Protein AF-A0A356WEH7-F1 (afdb_monomer)

Foldseek 3Di:
DEPCVDPCVVVVVVVVVVVLVVDPQDVLHDRQDDFYYYVVVGPRVVVVVVRVVVVVVSCVVVVVVVVVVVVVVVVVVVVVVVVVLVVLLVVLCDDDVNVVLVVCVVVVVDDPVVSSVVSCVVPD

Sequence (124 aa):
INKSDRPGADQTQRDLEQMLELSEIASGAWRPMIVRTTGTTGEGVAELWQAITAHREHSTKDGSLAKRREQRLRNELRAIIERRLEDRAREVCTGARWDAIQNEVLSHLRDPLDAADEMLAGIL

Secondary structure (DSSP, 8-state):
-B-TTSTTHHHHHHHHHHHHHHS---TTSPPPP---BBTTTTBTHHHHHHHHHHHHHHHHHTSHHHHHHHHHHHHHHHHHHHHHHHHHHHHHT-HHHHHHHHHHHHTTSS-HHHHHHHHHTTT-

Nearest PDB structures (foldseek):
  3nxs-assembly1_A-2  TM=6.092E-01  e=1.309E-03  Mycolicibacterium smegmatis MC2 155
  4jyb-assembly1_B  TM=6.835E-01  e=1.003E-02  Methylorubrum extorquens AM1
  2qm7-assembly1_A  TM=6.574E-01  e=7.222E-03  Methylorubrum extorquens AM1
  3p32-assembly1_A-2  TM=6.071E-01  e=1.071E-02  Mycobacterium tuberculosis

Mean predicted aligned error: 5.95 Å

pLDDT: mean 94.29, std 5.08, range [64.31, 98.5]

Structure (mmCIF, N/CA/C/O backbone):
data_AF-A0A356WEH7-F1
#
_entry.id   AF-A0A356WEH7-F1
#
loop_
_atom_site.group_PDB
_atom_site.id
_atom_site.type_symbol
_atom_site.label_atom_id
_atom_site.label_alt_id
_atom_site.label_comp_id
_atom_site.label_asym_id
_atom_site.label_entity_id
_atom_site.label_seq_id
_atom_site.pdbx_PDB_ins_code
_atom_site.Cartn_x
_atom_site.Cartn_y
_atom_site.Cartn_z
_atom_site.occupancy
_atom_site.B_iso_or_equiv
_atom_site.auth_seq_id
_atom_site.auth_comp_id
_atom_site.auth_asym_id
_atom_site.auth_atom_id
_atom_site.pdbx_PDB_model_num
ATOM 1 N N . ILE A 1 1 ? -14.987 -7.734 13.563 1.00 96.06 1 ILE A N 1
ATOM 2 C CA . ILE A 1 1 ? -15.411 -9.062 13.070 1.00 96.06 1 ILE A CA 1
ATOM 3 C C . ILE A 1 1 ? -16.748 -8.892 12.374 1.00 96.06 1 ILE A C 1
ATOM 5 O O . ILE A 1 1 ? -17.741 -8.679 13.054 1.00 96.06 1 ILE A O 1
ATOM 9 N N . ASN A 1 2 ? -16.752 -8.908 11.040 1.00 96.31 2 ASN A N 1
ATOM 10 C CA . ASN A 1 2 ? -17.991 -8.829 10.262 1.00 96.31 2 ASN A CA 1
ATOM 11 C C . ASN A 1 2 ? -18.681 -10.208 10.206 1.00 96.31 2 ASN A C 1
ATOM 13 O O . ASN A 1 2 ? -17.998 -11.225 10.333 1.00 96.31 2 ASN A O 1
ATOM 17 N N . LYS A 1 3 ? -19.993 -10.234 9.943 1.00 94.81 3 LYS A N 1
ATOM 18 C CA . LYS A 1 3 ? -20.875 -11.413 9.968 1.00 94.81 3 LYS A CA 1
ATOM 19 C C . LYS A 1 3 ? -20.922 -12.050 11.356 1.00 94.81 3 LYS A C 1
ATOM 21 O O . LYS A 1 3 ? -20.791 -13.267 11.498 1.00 94.81 3 LYS A O 1
ATOM 26 N N . SER A 1 4 ? -21.029 -11.211 12.387 1.00 94.88 4 SER A N 1
ATOM 27 C CA . SER A 1 4 ? -21.000 -11.655 13.782 1.00 94.88 4 SER A CA 1
ATOM 28 C C . SER A 1 4 ? -22.214 -12.477 14.216 1.00 94.88 4 SER A C 1
ATOM 30 O O . SER A 1 4 ? -22.186 -13.054 15.301 1.00 94.88 4 SER A O 1
ATOM 32 N N . ASP A 1 5 ? -23.238 -12.537 13.366 1.00 94.38 5 ASP A N 1
ATOM 33 C CA . ASP A 1 5 ? -24.404 -13.416 13.433 1.00 94.38 5 ASP A CA 1
ATOM 34 C C . ASP A 1 5 ? -24.080 -14.889 13.118 1.00 94.38 5 ASP A C 1
ATOM 36 O O . ASP A 1 5 ? -24.876 -15.781 13.411 1.00 94.38 5 ASP A O 1
ATOM 40 N N . ARG A 1 6 ? -22.920 -15.172 12.510 1.00 94.12 6 ARG A N 1
ATOM 41 C CA . ARG A 1 6 ? -22.555 -16.527 12.083 1.00 94.12 6 ARG A CA 1
ATOM 42 C C . ARG A 1 6 ? -21.836 -17.323 13.176 1.00 94.12 6 ARG A C 1
ATOM 44 O O . ARG A 1 6 ? -21.049 -16.753 13.939 1.00 94.12 6 ARG A O 1
ATOM 51 N N . PRO A 1 7 ? -22.005 -18.662 13.191 1.00 95.00 7 PRO A N 1
ATOM 52 C CA . PRO A 1 7 ? -21.203 -19.536 14.039 1.00 95.00 7 PRO A CA 1
ATOM 53 C C . PRO A 1 7 ? -19.703 -19.285 13.845 1.00 95.00 7 PRO A C 1
ATOM 55 O O . PRO A 1 7 ? -19.236 -19.091 12.723 1.00 95.00 7 PRO A O 1
ATOM 58 N N . GLY A 1 8 ? -18.951 -19.292 14.946 1.00 93.81 8 GLY A N 1
ATOM 59 C CA . GLY A 1 8 ? -17.506 -19.044 14.953 1.00 93.81 8 GLY A CA 1
ATOM 60 C C . GLY A 1 8 ? -17.101 -17.593 15.229 1.00 93.81 8 GLY A C 1
ATOM 61 O O . GLY A 1 8 ? -15.951 -17.368 15.592 1.00 93.81 8 GLY A O 1
ATOM 62 N N . ALA A 1 9 ? -18.019 -16.620 15.164 1.00 95.75 9 ALA A N 1
ATOM 63 C CA . ALA A 1 9 ? -17.705 -15.223 15.482 1.00 95.75 9 ALA A CA 1
ATOM 64 C C . ALA A 1 9 ? -17.166 -15.038 16.914 1.00 95.75 9 ALA A C 1
ATOM 66 O O . ALA A 1 9 ? -16.200 -14.303 17.117 1.00 95.75 9 ALA A O 1
ATOM 67 N N . ASP A 1 10 ? -17.743 -15.752 17.886 1.00 95.38 10 ASP A N 1
ATOM 68 C CA . ASP A 1 10 ? -17.287 -15.735 19.283 1.00 95.38 10 ASP A CA 1
ATOM 69 C C . ASP A 1 10 ? -15.880 -16.317 19.437 1.00 95.38 10 ASP A C 1
ATOM 71 O O . ASP A 1 10 ? -15.089 -15.819 20.235 1.00 95.38 10 ASP A O 1
ATOM 75 N N . GLN A 1 11 ? -15.563 -17.369 18.675 1.00 96.88 11 GLN A N 1
ATOM 76 C CA . GLN A 1 11 ? -14.237 -17.977 18.709 1.00 96.88 11 GLN A CA 1
ATOM 77 C C . GLN A 1 11 ? -13.198 -17.014 18.139 1.00 96.88 11 GLN A C 1
ATOM 79 O O . GLN A 1 11 ? -12.216 -16.726 18.810 1.00 96.88 11 GLN A O 1
ATOM 84 N N . THR A 1 12 ? -13.474 -16.424 16.973 1.00 96.81 12 THR A N 1
ATOM 85 C CA . THR A 1 12 ? -12.607 -15.405 16.368 1.00 96.81 12 THR A CA 1
ATOM 86 C C . THR A 1 12 ? -12.369 -14.226 17.309 1.00 96.81 12 THR A C 1
ATOM 88 O O . THR A 1 12 ? -11.268 -13.685 17.346 1.00 96.81 12 THR A O 1
ATOM 91 N N . GLN A 1 13 ? -13.384 -13.806 18.071 1.00 96.19 13 GLN A N 1
ATOM 92 C CA . GLN A 1 13 ? -13.214 -12.743 19.058 1.00 96.19 13 GLN A CA 1
ATOM 93 C C . GLN A 1 13 ? -12.223 -13.137 20.152 1.00 96.19 13 GLN A C 1
ATOM 95 O O . GLN A 1 13 ? -11.281 -12.385 20.388 1.00 96.19 13 GLN A O 1
ATOM 100 N N . ARG A 1 14 ? -12.391 -14.317 20.759 1.00 96.38 14 ARG A N 1
ATOM 101 C CA . ARG A 1 14 ? -11.467 -14.824 21.785 1.00 96.38 14 ARG A CA 1
ATOM 102 C C . ARG A 1 14 ? -10.040 -14.960 21.259 1.00 96.38 14 ARG A C 1
ATOM 104 O O . ARG A 1 14 ? -9.102 -14.568 21.945 1.00 96.38 14 ARG A O 1
ATOM 111 N N . ASP A 1 15 ? -9.880 -15.465 20.038 1.00 96.69 15 ASP A N 1
ATOM 112 C CA . ASP A 1 15 ? -8.564 -15.629 19.416 1.00 96.69 15 ASP A CA 1
ATOM 113 C C . ASP A 1 15 ? -7.876 -14.266 19.221 1.00 96.69 15 ASP A C 1
ATOM 115 O O . ASP A 1 15 ? -6.707 -14.098 19.563 1.00 96.69 15 ASP A O 1
ATOM 119 N N . LEU A 1 16 ? -8.611 -13.254 18.741 1.00 96.12 16 LEU A N 1
ATOM 120 C CA . LEU A 1 16 ? -8.086 -11.893 18.592 1.00 96.12 16 LEU A CA 1
ATOM 121 C C . LEU A 1 16 ? -7.761 -11.236 19.941 1.00 96.12 16 LEU A C 1
ATOM 123 O O . LEU A 1 16 ? -6.761 -10.528 20.043 1.00 96.12 16 LEU A O 1
ATOM 127 N N . GLU A 1 17 ? -8.586 -11.453 20.968 1.00 95.25 17 GLU A N 1
ATOM 128 C CA . GLU A 1 17 ? -8.329 -10.957 22.325 1.00 95.25 17 GLU A CA 1
ATOM 129 C C . GLU A 1 17 ? -7.028 -11.551 22.879 1.00 95.25 17 GLU A C 1
ATOM 131 O O . GLU A 1 17 ? -6.155 -10.796 23.309 1.00 95.25 17 GLU A O 1
ATOM 136 N N . GLN A 1 18 ? -6.842 -12.869 22.752 1.00 95.81 18 GLN A N 1
ATOM 137 C CA . GLN A 1 18 ? -5.615 -13.554 23.159 1.00 95.81 18 GLN A CA 1
ATOM 138 C C . GLN A 1 18 ? -4.389 -13.043 22.388 1.00 95.81 18 GLN A C 1
ATOM 140 O O . GLN A 1 18 ? -3.344 -12.785 22.983 1.00 95.81 18 GLN A O 1
ATOM 145 N N . MET A 1 19 ? -4.499 -12.837 21.073 1.00 94.75 19 MET A N 1
ATOM 146 C CA . MET A 1 19 ? -3.403 -12.266 20.280 1.00 94.75 19 MET A CA 1
ATOM 147 C C . MET A 1 19 ? -3.012 -10.860 20.754 1.00 94.75 19 MET A C 1
ATOM 149 O O . MET A 1 19 ? -1.825 -10.531 20.793 1.00 94.75 19 MET A O 1
ATOM 153 N N . LEU A 1 20 ? -3.988 -10.025 21.127 1.00 93.12 20 LEU A N 1
ATOM 154 C CA . LEU A 1 20 ? -3.722 -8.690 21.670 1.00 93.12 20 LEU A CA 1
ATOM 155 C C . LEU A 1 20 ? -3.096 -8.738 23.067 1.00 93.12 20 LEU A C 1
ATOM 157 O O . LEU A 1 20 ? -2.313 -7.851 23.391 1.00 93.12 20 LEU A O 1
ATOM 161 N N . GLU A 1 21 ? -3.437 -9.731 23.887 1.00 91.06 21 GLU A N 1
ATOM 162 C CA . GLU A 1 21 ? -2.817 -9.948 25.203 1.00 91.06 21 GLU A CA 1
ATOM 163 C C . GLU A 1 21 ? -1.366 -10.418 25.093 1.00 91.06 21 GLU A C 1
ATOM 165 O O . GLU A 1 21 ? -0.523 -9.995 25.879 1.00 91.06 21 GLU A O 1
ATOM 170 N N . LEU A 1 22 ? -1.063 -11.249 24.093 1.00 92.69 22 LEU A N 1
ATOM 171 C CA . LEU A 1 22 ? 0.297 -11.710 23.799 1.00 92.69 22 LEU A CA 1
ATOM 172 C C . LEU A 1 22 ? 1.166 -10.640 23.118 1.00 92.69 22 LEU A C 1
ATOM 174 O O . LEU A 1 22 ? 2.380 -10.803 23.021 1.00 92.69 22 LEU A O 1
ATOM 178 N N . SER A 1 23 ? 0.561 -9.563 22.617 1.00 90.06 23 SER A N 1
ATOM 179 C CA . SER A 1 23 ? 1.282 -8.480 21.950 1.00 90.06 23 SER A CA 1
ATOM 180 C C . SER A 1 23 ? 1.905 -7.527 22.974 1.00 90.06 23 SER A C 1
ATOM 182 O O . SER A 1 23 ? 1.214 -7.005 23.847 1.00 90.06 23 SER A O 1
ATOM 184 N N . GLU A 1 24 ? 3.194 -7.213 22.822 1.00 86.62 24 GLU A N 1
ATOM 185 C CA . GLU A 1 24 ? 3.868 -6.184 23.625 1.00 86.62 24 GLU A CA 1
ATOM 186 C C . GLU A 1 24 ? 3.416 -4.775 23.199 1.00 86.62 24 GLU A C 1
ATOM 188 O O . GLU A 1 24 ? 4.063 -4.079 22.413 1.00 86.62 24 GLU A O 1
ATOM 193 N N . ILE A 1 25 ? 2.258 -4.344 23.700 1.00 86.06 25 ILE A N 1
ATOM 194 C CA . ILE A 1 25 ? 1.746 -2.988 23.489 1.00 86.06 25 ILE A CA 1
ATOM 195 C C . ILE A 1 25 ? 2.374 -2.078 24.544 1.00 86.06 25 ILE A C 1
ATOM 197 O O . ILE A 1 25 ? 2.069 -2.174 25.732 1.00 86.06 25 ILE A O 1
ATOM 201 N N . ALA A 1 26 ? 3.263 -1.185 24.102 1.00 85.88 26 ALA A N 1
ATOM 202 C CA . ALA A 1 26 ? 3.935 -0.237 24.982 1.00 85.88 26 ALA A CA 1
ATOM 203 C C . ALA A 1 26 ? 2.936 0.602 25.798 1.00 85.88 26 ALA A C 1
ATOM 205 O O . ALA A 1 26 ? 1.855 0.960 25.323 1.00 85.88 26 ALA A O 1
ATOM 206 N N . SER A 1 27 ? 3.327 0.968 27.021 1.00 82.56 27 SER A N 1
ATOM 207 C CA . SER A 1 27 ? 2.524 1.855 27.867 1.00 82.56 27 SER A CA 1
ATOM 208 C C . SER A 1 27 ? 2.215 3.164 27.134 1.00 82.56 27 SER A C 1
ATOM 210 O O . SER A 1 27 ? 3.115 3.838 26.631 1.00 82.56 27 SER A O 1
ATOM 212 N N . GLY A 1 28 ? 0.929 3.507 27.049 1.00 81.69 28 GLY A N 1
ATOM 213 C CA . GLY A 1 28 ? 0.448 4.693 26.340 1.00 81.69 28 GLY A CA 1
ATOM 214 C C . GLY A 1 28 ? 0.246 4.520 24.831 1.00 81.69 28 GLY A C 1
ATOM 215 O O . GLY A 1 28 ? -0.266 5.447 24.206 1.00 81.69 28 GLY A O 1
ATOM 216 N N . ALA A 1 29 ? 0.581 3.364 24.246 1.00 88.31 29 ALA A N 1
ATOM 217 C CA . ALA A 1 29 ? 0.251 3.058 22.856 1.00 88.31 29 ALA A CA 1
ATOM 218 C C . ALA A 1 29 ? -1.236 2.695 22.690 1.00 88.31 29 ALA A C 1
ATOM 220 O O . ALA A 1 29 ? -1.895 2.206 23.611 1.00 88.31 29 ALA A O 1
ATOM 221 N N . TRP A 1 30 ? -1.772 2.923 21.490 1.00 92.62 30 TRP A N 1
ATOM 222 C CA . TRP A 1 30 ? -3.145 2.555 21.156 1.00 92.62 30 TRP A CA 1
ATOM 223 C C . TRP A 1 30 ? -3.347 1.038 21.203 1.00 92.62 30 TRP A C 1
ATOM 225 O O . TRP A 1 30 ? -2.750 0.307 20.411 1.00 92.62 30 TRP A O 1
ATOM 235 N N . ARG A 1 31 ? -4.257 0.568 22.064 1.00 92.19 31 ARG A N 1
ATOM 236 C CA . ARG A 1 31 ? -4.744 -0.816 22.037 1.00 92.19 31 ARG A CA 1
ATOM 237 C C . ARG A 1 31 ? -5.963 -0.913 21.107 1.00 92.19 31 ARG A C 1
ATOM 239 O O . ARG A 1 31 ? -6.971 -0.261 21.382 1.00 92.19 31 ARG A O 1
ATOM 246 N N . PRO A 1 32 ? -5.910 -1.701 20.018 1.00 92.88 32 PRO A N 1
ATOM 247 C CA . PRO A 1 32 ? -7.043 -1.861 19.111 1.00 92.88 32 PRO A CA 1
ATOM 248 C C . PRO A 1 32 ? -8.290 -2.409 19.816 1.00 92.88 32 PRO A C 1
ATOM 250 O O . PRO A 1 32 ? -8.206 -3.352 20.599 1.00 92.88 32 PRO A O 1
ATOM 253 N N . MET A 1 33 ? -9.456 -1.844 19.497 1.00 94.31 33 MET A N 1
ATOM 254 C CA . MET A 1 33 ? -10.752 -2.379 19.921 1.00 94.31 33 MET A CA 1
ATOM 255 C C . MET A 1 33 ? -11.231 -3.450 18.940 1.00 94.31 33 MET A C 1
ATOM 257 O O . MET A 1 33 ? -11.192 -3.245 17.724 1.00 94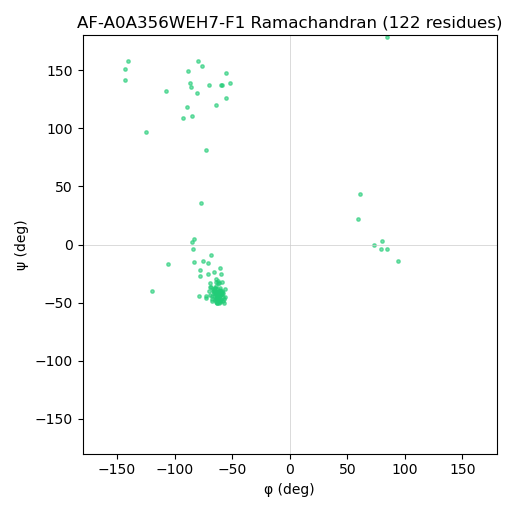.31 33 MET A O 1
ATOM 261 N N . ILE A 1 34 ? -11.732 -4.570 19.460 1.00 96.12 34 ILE A N 1
ATOM 262 C CA . ILE A 1 34 ? -12.373 -5.612 18.654 1.00 96.12 34 ILE A CA 1
ATOM 263 C C . ILE A 1 34 ? -13.873 -5.327 18.625 1.00 96.12 34 ILE A C 1
ATOM 265 O O . ILE A 1 34 ? -14.565 -5.482 19.624 1.00 96.12 34 ILE A O 1
ATOM 269 N N . VAL A 1 35 ? -14.374 -4.899 17.466 1.00 97.19 35 VAL A N 1
ATOM 270 C CA . VAL A 1 35 ? -15.797 -4.581 17.268 1.00 97.19 35 VAL A CA 1
ATOM 271 C C . VAL A 1 35 ? -16.457 -5.655 16.414 1.00 97.19 35 VAL A C 1
ATOM 273 O O . VAL A 1 35 ? -15.927 -6.030 15.363 1.00 97.19 35 VAL A O 1
ATOM 276 N N . ARG A 1 36 ? -17.615 -6.154 16.844 1.00 97.19 36 ARG A N 1
ATOM 277 C CA . ARG A 1 36 ? -18.465 -7.073 16.074 1.00 97.19 36 ARG A CA 1
ATOM 278 C C . ARG A 1 36 ? -19.398 -6.279 15.177 1.00 97.19 36 ARG A C 1
ATOM 280 O O . ARG A 1 36 ? -19.910 -5.256 15.608 1.00 97.19 36 ARG A O 1
ATOM 287 N N . THR A 1 37 ? -19.599 -6.738 13.951 1.00 97.69 37 THR A N 1
ATOM 288 C CA . THR A 1 37 ? -20.516 -6.102 13.010 1.00 97.69 37 THR A CA 1
ATOM 289 C C . THR A 1 37 ? -21.248 -7.129 12.160 1.00 97.69 37 THR A C 1
ATOM 291 O O . THR A 1 37 ? -20.710 -8.187 11.822 1.00 97.69 37 THR A O 1
ATOM 294 N N . THR A 1 38 ? -22.455 -6.779 11.729 1.00 97.75 38 THR A N 1
ATOM 295 C CA . THR A 1 38 ? -23.214 -7.548 10.739 1.00 97.75 38 THR A CA 1
ATOM 296 C C . THR A 1 38 ? -23.572 -6.615 9.590 1.00 97.75 38 THR A C 1
ATOM 298 O O . THR A 1 38 ? -24.531 -5.852 9.656 1.00 97.75 38 THR A O 1
ATOM 301 N N . GLY A 1 39 ? -22.778 -6.644 8.513 1.00 94.81 39 GLY A N 1
ATOM 302 C CA . GLY A 1 39 ? -22.912 -5.676 7.416 1.00 94.81 39 GLY A CA 1
ATOM 303 C C . GLY A 1 39 ? -24.279 -5.671 6.719 1.00 94.81 39 GLY A C 1
ATOM 304 O O . GLY A 1 39 ? -24.673 -4.650 6.171 1.00 94.81 39 GLY A O 1
ATOM 305 N N . THR A 1 40 ? -25.016 -6.783 6.755 1.00 96.06 40 THR A N 1
ATOM 306 C CA . THR A 1 40 ? -26.360 -6.889 6.166 1.00 96.06 40 THR A CA 1
ATOM 307 C C . THR A 1 40 ? -27.453 -6.250 7.017 1.00 96.06 40 THR A C 1
ATOM 309 O O . THR A 1 40 ? -28.467 -5.840 6.464 1.00 96.06 40 THR A O 1
ATOM 312 N N . THR A 1 41 ? -27.275 -6.172 8.338 1.00 96.62 41 THR A N 1
ATOM 313 C CA . THR A 1 41 ? -28.268 -5.598 9.265 1.00 96.62 41 THR A CA 1
ATOM 314 C C . THR A 1 41 ? -27.862 -4.219 9.782 1.00 96.62 41 THR A C 1
ATOM 316 O O . THR A 1 41 ? -28.704 -3.490 10.294 1.00 96.62 41 THR A O 1
ATOM 319 N N . GLY A 1 42 ? -26.584 -3.848 9.651 1.00 95.88 42 GLY A N 1
ATOM 320 C CA . GLY A 1 42 ? -26.031 -2.609 10.202 1.00 95.88 42 GLY A CA 1
ATOM 321 C C . GLY A 1 42 ? -25.700 -2.686 11.696 1.00 95.88 42 GLY A C 1
ATOM 322 O O . GLY A 1 42 ? -25.257 -1.695 12.274 1.00 95.88 42 GLY A O 1
ATOM 323 N N . GLU A 1 43 ? -25.871 -3.849 12.326 1.00 97.88 43 GLU A N 1
ATOM 324 C CA . GLU A 1 43 ? -25.489 -4.071 13.720 1.00 97.88 43 GLU A CA 1
ATOM 325 C C . GLU A 1 43 ? -23.985 -3.828 13.919 1.00 97.88 43 GLU A C 1
ATOM 327 O O . GLU A 1 43 ? -23.163 -4.235 13.086 1.00 97.88 43 GLU A O 1
ATOM 332 N N . GLY A 1 44 ? -23.619 -3.154 15.012 1.00 97.25 44 GLY A N 1
ATOM 333 C CA . GLY A 1 44 ? -22.227 -2.866 15.360 1.00 97.25 44 GLY A CA 1
ATOM 334 C C . GLY A 1 44 ? -21.595 -1.686 14.612 1.00 97.25 44 GLY A C 1
ATOM 335 O O . GLY A 1 44 ? -20.434 -1.347 14.849 1.00 97.25 44 GLY A O 1
ATOM 336 N N . VAL A 1 45 ? -22.306 -1.063 13.662 1.00 97.19 45 VAL A N 1
ATOM 337 C CA . VAL A 1 45 ? -21.757 0.038 12.849 1.00 97.19 45 VAL A CA 1
ATOM 338 C C . VAL A 1 45 ? -21.524 1.298 13.687 1.00 97.19 45 VAL A C 1
ATOM 340 O O . VAL A 1 45 ? -20.529 1.992 13.470 1.00 97.19 45 VAL A O 1
ATOM 343 N N . ALA A 1 46 ? -22.395 1.588 14.656 1.00 97.69 46 ALA A N 1
ATOM 344 C CA . ALA A 1 46 ? -22.233 2.742 15.540 1.00 97.69 46 ALA A CA 1
ATOM 345 C C . ALA A 1 46 ? -20.996 2.584 16.439 1.00 97.69 46 ALA A C 1
ATOM 347 O O . ALA A 1 46 ? -20.184 3.502 16.553 1.00 97.69 46 ALA A O 1
ATOM 348 N N . GLU A 1 47 ? -20.807 1.397 17.006 1.00 97.75 47 GLU A N 1
ATOM 349 C CA . GLU A 1 47 ? -19.653 1.011 17.814 1.00 97.75 47 GLU A CA 1
ATOM 350 C C . GLU A 1 47 ? -18.368 1.037 16.980 1.00 97.75 47 GLU A C 1
ATOM 352 O O . GLU A 1 47 ? -17.332 1.532 17.429 1.00 97.75 47 GLU A O 1
ATOM 357 N N . LEU A 1 48 ? -18.430 0.570 15.728 1.00 97.62 48 LEU A N 1
ATOM 3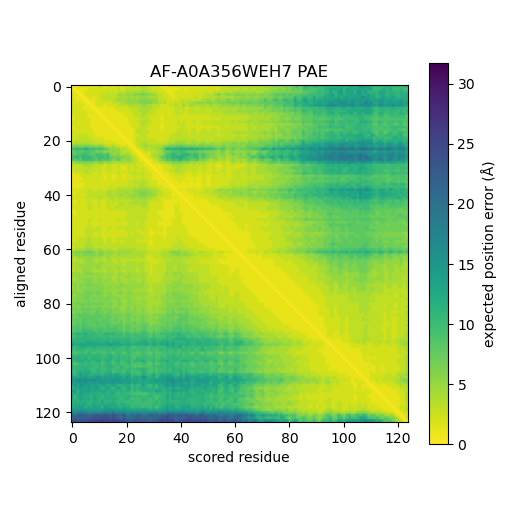58 C CA . LEU A 1 48 ? -17.302 0.641 14.802 1.00 97.62 48 LEU A CA 1
ATOM 359 C C . LEU A 1 48 ? -16.917 2.096 14.527 1.00 97.62 48 LEU A C 1
ATOM 361 O O . LEU A 1 48 ? -15.731 2.432 14.536 1.00 97.62 48 LEU A O 1
ATOM 365 N N . TRP A 1 49 ? -17.903 2.964 14.299 1.00 97.94 49 TRP A N 1
ATOM 366 C CA . TRP A 1 49 ? -17.654 4.382 14.074 1.00 97.94 49 TRP A CA 1
ATOM 367 C C . TRP A 1 49 ? -16.995 5.040 15.288 1.00 97.94 49 TRP A C 1
ATOM 369 O O . TRP A 1 49 ? -15.98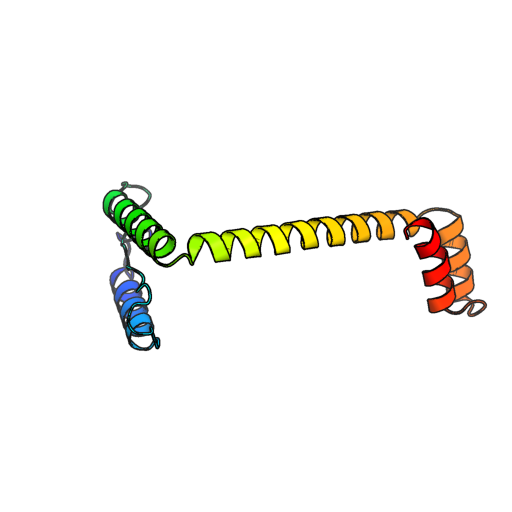1 5.718 15.129 1.00 97.94 49 TRP A O 1
ATOM 379 N N . GLN A 1 50 ? -17.496 4.765 16.496 1.00 97.88 50 GLN A N 1
ATOM 380 C CA . GLN A 1 50 ? -16.887 5.236 17.744 1.00 97.88 50 GLN A CA 1
ATOM 381 C C . GLN A 1 50 ? -15.436 4.758 17.887 1.00 97.88 50 GLN A C 1
ATOM 383 O O . GLN A 1 50 ? -14.552 5.535 18.256 1.00 97.88 50 GLN A O 1
ATOM 388 N N . ALA A 1 51 ? -15.162 3.497 17.539 1.00 97.69 51 ALA A N 1
ATOM 389 C CA . ALA A 1 51 ? -13.812 2.955 17.591 1.00 97.69 51 ALA A CA 1
ATOM 390 C C . ALA A 1 51 ? -12.855 3.659 16.612 1.00 97.69 51 ALA A C 1
ATOM 392 O O . ALA A 1 51 ? -11.711 3.970 16.962 1.00 97.69 51 ALA A O 1
ATOM 393 N N . ILE A 1 52 ? -13.334 3.958 15.401 1.00 97.75 52 ILE A N 1
ATOM 394 C CA . ILE A 1 52 ? -12.586 4.708 14.384 1.00 97.75 52 ILE A CA 1
ATOM 395 C C . ILE A 1 52 ? -12.288 6.130 14.868 1.00 97.75 52 ILE A C 1
ATOM 397 O O . ILE A 1 52 ? -11.146 6.589 14.749 1.00 97.75 52 ILE A O 1
ATOM 401 N N . THR A 1 53 ? -13.283 6.836 15.411 1.00 97.94 53 THR A N 1
ATOM 402 C CA . THR A 1 53 ? -13.106 8.219 15.874 1.00 97.94 53 THR A CA 1
ATOM 403 C C . THR A 1 53 ? -12.157 8.295 17.062 1.00 97.94 53 THR A C 1
ATOM 405 O O . THR A 1 53 ? -11.247 9.122 17.041 1.00 97.94 53 THR A O 1
ATOM 408 N N . ALA A 1 54 ? -12.265 7.377 18.025 1.00 97.31 54 ALA A N 1
ATOM 409 C CA . ALA A 1 54 ? -11.363 7.328 19.174 1.00 97.31 54 ALA A CA 1
ATOM 410 C C . ALA A 1 54 ? -9.904 7.055 18.751 1.00 97.31 54 ALA A C 1
ATOM 412 O O . ALA A 1 54 ? -8.981 7.733 19.210 1.00 97.31 54 ALA A O 1
ATOM 413 N N . HIS A 1 55 ? -9.677 6.135 17.802 1.00 97.19 55 HIS A N 1
ATOM 414 C CA . HIS A 1 55 ? -8.334 5.899 17.256 1.00 97.19 55 HIS A CA 1
ATOM 415 C C . HIS A 1 55 ? -7.793 7.131 16.522 1.00 97.19 55 HIS A C 1
ATOM 417 O O . HIS A 1 55 ? -6.605 7.454 16.635 1.00 97.19 55 HIS A O 1
ATOM 423 N N . ARG A 1 56 ? -8.648 7.837 15.768 1.00 96.75 56 ARG A N 1
ATOM 424 C CA . ARG A 1 56 ? -8.274 9.078 15.078 1.00 96.75 56 ARG A CA 1
ATOM 425 C C . ARG A 1 56 ? -7.862 10.154 16.077 1.00 96.75 56 ARG A C 1
ATOM 427 O O . ARG A 1 56 ? -6.853 10.813 15.842 1.00 96.75 56 ARG A O 1
ATOM 434 N N . GLU A 1 57 ? -8.613 10.335 17.157 1.00 97.19 57 GLU A N 1
ATOM 435 C CA . GLU A 1 57 ? -8.301 11.297 18.218 1.00 97.19 57 GLU A CA 1
ATOM 436 C C . GLU A 1 57 ? -6.968 10.975 18.889 1.00 97.19 57 GLU A C 1
ATOM 438 O O . GLU A 1 57 ? -6.089 11.837 18.927 1.00 97.19 57 GLU A O 1
ATOM 443 N N . HIS A 1 58 ? -6.769 9.725 19.318 1.00 95.88 58 HIS A N 1
ATOM 444 C CA . HIS A 1 58 ? -5.505 9.279 19.904 1.00 95.88 58 HIS A CA 1
ATOM 445 C C . HIS A 1 58 ? -4.327 9.515 18.953 1.00 95.88 58 HIS A C 1
ATOM 447 O O . HIS A 1 58 ? -3.363 10.184 19.319 1.00 95.88 58 HIS A O 1
ATOM 453 N N . SER A 1 59 ? -4.460 9.064 17.701 1.00 95.81 59 SER A N 1
ATOM 454 C CA . SER A 1 59 ? -3.416 9.199 16.678 1.00 95.81 59 SER A CA 1
ATOM 455 C C . SER A 1 59 ? -3.132 10.651 16.277 1.00 95.81 59 SER A C 1
ATOM 457 O O . SER A 1 59 ? -2.096 10.968 15.691 1.00 95.81 59 SER A O 1
ATOM 459 N N . THR A 1 60 ? -4.102 11.543 16.475 1.00 97.25 60 THR A N 1
ATOM 460 C CA . THR A 1 60 ? -3.912 12.977 16.237 1.00 97.25 60 THR A CA 1
ATOM 461 C C . THR A 1 60 ? -3.163 13.591 17.413 1.00 97.25 60 THR A C 1
ATOM 463 O O . THR A 1 60 ? -2.215 14.341 17.201 1.00 97.25 60 THR A O 1
ATOM 466 N N . LYS A 1 61 ? -3.554 13.232 18.641 1.00 95.75 61 LYS A N 1
ATOM 467 C CA . LYS A 1 61 ? -2.959 13.728 19.885 1.00 95.75 61 LYS A CA 1
ATOM 468 C C . LYS A 1 61 ? -1.497 13.304 20.049 1.00 95.75 61 LYS A C 1
ATOM 470 O O . LYS A 1 61 ? -0.688 14.111 20.489 1.00 95.75 61 LYS A O 1
ATOM 475 N N . ASP A 1 62 ? -1.155 12.070 19.687 1.00 94.12 62 ASP A N 1
ATOM 476 C CA . ASP A 1 62 ? 0.214 11.539 19.769 1.00 94.12 62 ASP A CA 1
ATOM 477 C C . ASP A 1 62 ? 1.094 11.901 18.546 1.00 94.12 62 ASP A C 1
ATOM 479 O O . ASP A 1 62 ? 2.284 11.580 18.498 1.00 94.12 62 ASP A O 1
ATOM 483 N N . GLY A 1 63 ? 0.517 12.566 17.535 1.00 95.69 63 GLY A N 1
ATOM 484 C CA . GLY A 1 63 ? 1.190 12.969 16.297 1.00 95.69 63 GLY A CA 1
ATOM 485 C C . GLY A 1 63 ? 1.485 11.830 15.308 1.00 95.69 63 GLY A C 1
ATOM 486 O O . GLY A 1 63 ? 2.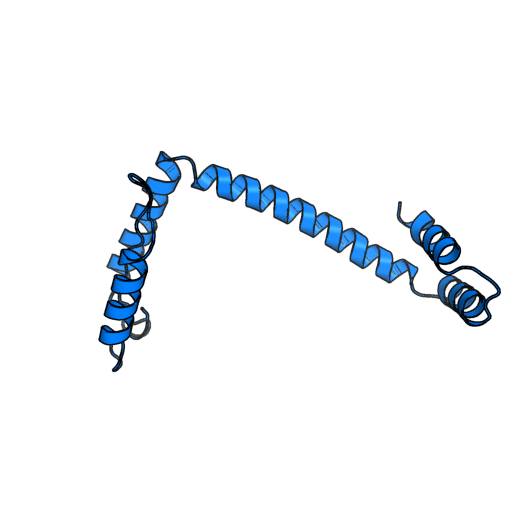006 12.082 14.214 1.00 95.69 63 GLY A O 1
ATOM 487 N N . SER A 1 64 ? 1.139 10.581 15.627 1.00 95.06 64 SER A N 1
ATOM 488 C CA . SER A 1 64 ? 1.385 9.415 14.770 1.00 95.06 64 SER A CA 1
ATOM 489 C C . SER A 1 64 ? 0.612 9.485 13.450 1.00 95.06 64 SER A C 1
ATOM 491 O O . SER A 1 64 ? 1.075 8.979 12.424 1.00 95.06 64 SER A O 1
ATOM 493 N N . LEU A 1 65 ? -0.561 10.130 13.427 1.00 96.19 65 LEU A N 1
ATOM 494 C CA . LEU A 1 65 ? -1.350 10.323 12.210 1.00 96.19 65 LEU A CA 1
ATOM 495 C C . LEU A 1 65 ? -0.611 11.202 11.196 1.00 96.19 65 LEU A C 1
ATOM 497 O O . LEU A 1 65 ? -0.564 10.853 10.015 1.00 96.19 65 LEU A O 1
ATOM 501 N N . ALA A 1 66 ? -0.030 12.316 11.650 1.00 97.69 66 ALA A N 1
ATOM 502 C CA . ALA A 1 66 ? 0.725 13.229 10.796 1.00 97.69 66 ALA A CA 1
ATOM 503 C C . ALA A 1 66 ? 1.978 12.539 10.240 1.00 97.69 66 ALA A C 1
ATOM 505 O O . ALA A 1 66 ? 2.159 12.504 9.024 1.00 97.69 66 ALA A O 1
ATOM 506 N N . LYS A 1 67 ? 2.755 11.866 11.103 1.00 97.25 67 LYS A N 1
ATOM 507 C CA . LYS A 1 67 ? 3.942 11.092 10.698 1.00 97.25 67 LYS A CA 1
ATOM 508 C C . LYS A 1 67 ? 3.612 10.015 9.657 1.00 97.25 67 LYS A C 1
ATOM 510 O O . LYS A 1 67 ? 4.269 9.925 8.623 1.00 97.25 67 LYS A O 1
ATOM 515 N N . ARG A 1 68 ? 2.545 9.230 9.870 1.00 96.69 68 ARG A N 1
ATOM 516 C CA . ARG A 1 68 ? 2.089 8.210 8.901 1.00 96.69 68 ARG A CA 1
ATOM 517 C C . ARG A 1 68 ? 1.625 8.812 7.575 1.00 96.69 68 ARG A C 1
ATOM 519 O O . ARG A 1 68 ? 1.715 8.148 6.546 1.00 96.69 68 ARG A O 1
ATOM 526 N N . ARG A 1 69 ? 1.054 10.020 7.573 1.00 97.75 69 ARG A N 1
ATOM 527 C CA . ARG A 1 69 ? 0.648 10.712 6.337 1.00 97.75 69 ARG A CA 1
ATOM 528 C C . ARG A 1 69 ? 1.855 11.230 5.568 1.00 97.75 69 ARG A C 1
ATOM 530 O O . ARG A 1 69 ? 1.925 11.003 4.369 1.00 97.75 69 ARG A O 1
ATOM 537 N N . GLU A 1 70 ? 2.809 11.843 6.259 1.00 98.25 70 GLU A N 1
ATOM 538 C CA . GLU A 1 70 ? 4.063 12.294 5.657 1.00 98.25 70 GLU A CA 1
ATOM 539 C C . GLU A 1 70 ? 4.818 11.124 5.017 1.00 98.25 70 GLU A C 1
ATOM 541 O O . GLU A 1 70 ? 5.185 11.193 3.847 1.00 98.25 70 GLU A O 1
ATOM 546 N N . GLN A 1 71 ? 4.977 10.011 5.743 1.00 98.06 71 GLN A N 1
ATOM 547 C CA . GLN A 1 71 ? 5.645 8.828 5.202 1.00 98.06 71 GLN A CA 1
ATOM 548 C C . GLN A 1 71 ? 4.905 8.252 3.988 1.00 98.06 71 GLN A C 1
ATOM 550 O O . GLN A 1 71 ? 5.545 7.859 3.015 1.00 98.06 71 GLN A O 1
ATOM 555 N N . ARG A 1 72 ? 3.564 8.227 4.017 1.00 98.25 72 ARG A N 1
ATOM 556 C CA . ARG A 1 72 ? 2.760 7.801 2.864 1.00 98.25 72 ARG A CA 1
ATOM 557 C C . ARG A 1 72 ? 2.994 8.691 1.651 1.00 98.25 72 ARG A C 1
ATOM 559 O O . ARG A 1 72 ? 3.263 8.147 0.592 1.00 98.25 72 ARG A O 1
ATOM 566 N N . LEU A 1 73 ? 2.978 10.014 1.812 1.00 98.38 73 LEU A N 1
ATOM 567 C CA . LEU A 1 73 ? 3.241 10.950 0.713 1.00 98.38 73 LEU A CA 1
ATOM 568 C C . LEU A 1 73 ? 4.661 10.801 0.154 1.00 98.38 73 LEU A C 1
ATOM 570 O O . LEU A 1 73 ? 4.848 10.805 -1.059 1.00 98.38 73 LEU A O 1
ATOM 574 N N . ARG A 1 74 ? 5.665 10.617 1.022 1.00 98.19 74 ARG A N 1
ATOM 575 C CA . ARG A 1 74 ? 7.050 10.344 0.600 1.00 98.19 74 ARG A CA 1
ATOM 576 C C . ARG A 1 74 ? 7.147 9.052 -0.218 1.00 98.19 74 ARG A C 1
ATOM 578 O O . ARG A 1 74 ? 7.841 9.023 -1.232 1.00 98.19 74 ARG A O 1
ATOM 585 N N . ASN A 1 75 ? 6.461 7.996 0.216 1.00 98.38 75 ASN A N 1
ATOM 586 C CA . ASN A 1 75 ? 6.435 6.716 -0.490 1.00 98.38 75 ASN A CA 1
ATOM 587 C C . ASN A 1 75 ? 5.656 6.807 -1.806 1.00 98.38 75 ASN A C 1
ATOM 589 O O . ASN A 1 75 ? 6.095 6.253 -2.804 1.00 98.38 75 ASN A O 1
ATOM 593 N N . GLU A 1 76 ? 4.534 7.522 -1.820 1.00 98.50 76 GLU A N 1
ATOM 594 C CA . GLU A 1 76 ? 3.712 7.736 -3.010 1.00 98.50 76 GLU A CA 1
ATOM 595 C C . GLU A 1 76 ? 4.477 8.521 -4.076 1.00 98.50 76 GLU A C 1
ATOM 597 O O . GLU A 1 76 ? 4.541 8.085 -5.220 1.00 98.50 76 GLU A O 1
ATOM 602 N N . LEU A 1 77 ? 5.145 9.616 -3.697 1.00 98.38 77 LEU A N 1
ATOM 603 C CA . LEU A 1 77 ? 5.994 10.372 -4.617 1.00 98.38 77 LEU A CA 1
ATOM 604 C C . LEU A 1 77 ? 7.091 9.490 -5.221 1.00 98.38 77 LEU A C 1
ATOM 606 O O . LEU A 1 77 ? 7.316 9.526 -6.429 1.00 98.38 77 LEU A O 1
ATOM 610 N N . ARG A 1 78 ? 7.752 8.675 -4.392 1.00 98.50 78 ARG A N 1
ATOM 611 C CA . ARG A 1 78 ? 8.768 7.729 -4.859 1.00 98.50 78 ARG A CA 1
ATOM 612 C C . ARG A 1 78 ? 8.184 6.715 -5.839 1.00 98.50 78 ARG A C 1
ATOM 614 O O . ARG A 1 78 ? 8.722 6.575 -6.928 1.00 98.50 78 ARG A O 1
ATOM 621 N N . ALA A 1 79 ? 7.068 6.081 -5.487 1.00 98.38 79 ALA A N 1
ATOM 622 C CA . ALA A 1 79 ? 6.401 5.099 -6.335 1.00 98.38 79 ALA A CA 1
ATOM 623 C C . ALA A 1 79 ? 5.956 5.707 -7.675 1.00 98.38 79 ALA A C 1
ATOM 625 O O . ALA A 1 79 ? 6.066 5.060 -8.711 1.00 98.38 79 ALA A O 1
ATOM 626 N N . ILE A 1 80 ? 5.502 6.966 -7.681 1.00 98.25 80 ILE A N 1
ATOM 627 C CA . ILE A 1 80 ? 5.169 7.694 -8.912 1.00 98.25 80 ILE A CA 1
ATOM 628 C C . ILE A 1 80 ? 6.413 7.884 -9.785 1.00 98.25 80 ILE A C 1
ATOM 630 O O . ILE A 1 80 ? 6.341 7.664 -10.993 1.00 98.25 80 ILE A O 1
ATOM 634 N N . ILE A 1 81 ? 7.542 8.301 -9.203 1.00 97.56 81 ILE A N 1
ATOM 635 C CA . ILE A 1 81 ? 8.800 8.486 -9.942 1.00 97.56 81 ILE A CA 1
ATOM 636 C C . ILE A 1 81 ? 9.287 7.149 -10.505 1.00 97.56 81 ILE A C 1
ATOM 638 O O . ILE A 1 81 ? 9.549 7.058 -11.700 1.00 97.56 81 ILE A O 1
ATOM 642 N N . GLU A 1 82 ? 9.353 6.111 -9.671 1.00 97.50 82 GLU A N 1
ATOM 643 C CA . GLU A 1 82 ? 9.759 4.759 -10.070 1.00 97.50 82 GLU A CA 1
ATOM 644 C C . GLU A 1 82 ? 8.876 4.233 -11.200 1.00 97.50 82 GLU A C 1
ATOM 646 O O . GLU A 1 82 ? 9.392 3.750 -12.205 1.00 97.50 82 GLU A O 1
ATOM 651 N N . ARG A 1 83 ? 7.554 4.405 -11.091 1.00 97.94 83 ARG A N 1
ATOM 652 C CA . ARG A 1 83 ? 6.625 3.964 -12.128 1.00 97.94 83 ARG A CA 1
ATOM 653 C C . ARG A 1 83 ? 6.830 4.705 -13.445 1.00 97.94 83 ARG A C 1
ATOM 655 O O . ARG A 1 83 ? 6.823 4.080 -14.497 1.00 97.94 83 ARG A O 1
ATOM 662 N N . ARG A 1 84 ? 7.048 6.022 -13.397 1.00 96.00 84 ARG A N 1
ATOM 663 C CA . ARG A 1 84 ? 7.333 6.817 -14.601 1.00 96.00 84 ARG A CA 1
ATOM 664 C C . ARG A 1 84 ? 8.645 6.408 -15.262 1.00 96.00 84 ARG A C 1
ATOM 666 O O . ARG A 1 84 ? 8.698 6.342 -16.485 1.00 96.00 84 ARG A O 1
ATOM 673 N N . LEU A 1 85 ? 9.683 6.132 -14.472 1.00 94.38 85 LEU A N 1
ATOM 674 C CA . LEU A 1 85 ? 10.955 5.626 -14.987 1.00 94.38 85 LEU A CA 1
ATOM 675 C C . LEU A 1 85 ? 10.788 4.228 -15.594 1.00 94.38 85 LEU A C 1
ATOM 677 O O . LEU A 1 85 ? 11.326 3.977 -16.666 1.00 94.38 85 LEU A O 1
ATOM 681 N N . GLU A 1 86 ? 10.004 3.347 -14.965 1.00 94.56 86 GLU A N 1
ATOM 682 C CA . GLU A 1 86 ? 9.675 2.022 -15.503 1.00 94.56 86 GLU A CA 1
ATOM 683 C C . GLU A 1 86 ? 8.937 2.127 -16.844 1.00 94.56 86 GLU A C 1
ATOM 685 O O . GLU A 1 86 ? 9.317 1.471 -17.813 1.00 94.56 86 GLU A O 1
ATOM 690 N N . ASP A 1 87 ? 7.900 2.964 -16.919 1.00 94.38 87 ASP A N 1
ATOM 691 C CA . ASP A 1 87 ? 7.125 3.165 -18.143 1.00 94.38 87 ASP A CA 1
ATOM 692 C C . ASP A 1 87 ? 8.022 3.733 -19.261 1.00 94.38 87 ASP A C 1
ATOM 694 O O . ASP A 1 87 ? 8.025 3.217 -20.378 1.00 94.38 87 ASP A O 1
ATOM 698 N N . ARG A 1 88 ? 8.878 4.711 -18.946 1.00 92.81 88 ARG A N 1
ATOM 699 C CA . ARG A 1 88 ? 9.823 5.295 -19.906 1.00 92.81 88 ARG A CA 1
ATOM 700 C C . ARG A 1 88 ? 10.906 4.307 -20.358 1.00 92.81 88 ARG A C 1
ATOM 702 O O . ARG A 1 88 ? 11.255 4.282 -21.536 1.00 92.81 88 ARG A O 1
ATOM 709 N N . ALA A 1 89 ? 11.402 3.460 -19.457 1.00 91.19 89 ALA A N 1
ATOM 710 C CA . ALA A 1 89 ? 12.317 2.371 -19.796 1.00 91.19 89 ALA A CA 1
ATOM 711 C C . ALA A 1 89 ? 11.657 1.350 -20.735 1.00 91.19 89 ALA A C 1
ATOM 713 O O . ALA A 1 89 ? 12.283 0.876 -21.678 1.00 91.19 89 ALA A O 1
ATOM 714 N N . ARG A 1 90 ? 10.369 1.044 -20.535 1.00 91.94 90 ARG A N 1
ATOM 715 C CA . ARG A 1 90 ? 9.619 0.177 -21.457 1.00 91.94 90 ARG A CA 1
ATOM 716 C C . ARG A 1 90 ? 9.470 0.802 -22.840 1.00 91.94 90 ARG A C 1
ATOM 718 O O . ARG A 1 90 ? 9.563 0.073 -23.818 1.00 91.94 90 ARG A O 1
ATOM 725 N N . GLU A 1 91 ? 9.267 2.116 -22.930 1.00 91.69 91 GLU A N 1
ATOM 726 C CA . GLU A 1 91 ? 9.160 2.818 -24.216 1.00 91.69 91 GLU A CA 1
ATOM 727 C C . GLU A 1 91 ? 10.441 2.713 -25.052 1.00 91.69 91 GLU A C 1
ATOM 729 O O . GLU A 1 91 ? 10.357 2.438 -26.249 1.00 91.69 91 GLU A O 1
ATOM 734 N N . VAL A 1 92 ? 11.623 2.898 -24.450 1.00 91.31 92 VAL A N 1
ATOM 735 C CA . VAL A 1 92 ? 12.885 2.820 -25.211 1.00 91.31 92 VAL A CA 1
ATOM 736 C C . VAL A 1 92 ? 13.220 1.396 -25.641 1.00 91.31 92 VAL A C 1
ATOM 738 O O . VAL A 1 92 ? 13.857 1.215 -26.673 1.00 91.31 92 VAL A O 1
ATOM 741 N N . CYS A 1 93 ? 12.735 0.379 -24.928 1.00 92.25 93 CYS A N 1
ATOM 742 C CA . CYS A 1 93 ? 12.879 -1.029 -25.307 1.00 92.25 93 CYS A CA 1
ATOM 743 C C . CYS A 1 93 ? 11.916 -1.452 -26.436 1.00 92.25 93 CYS A C 1
ATOM 745 O O . CYS A 1 93 ? 11.388 -2.565 -26.430 1.00 92.25 93 CYS A O 1
ATOM 747 N N . THR A 1 94 ? 11.641 -0.560 -27.390 1.00 92.31 94 THR A N 1
ATOM 748 C CA . THR A 1 94 ? 10.790 -0.824 -28.555 1.00 92.31 94 THR A CA 1
ATOM 749 C C . THR A 1 94 ? 11.357 -0.178 -29.822 1.00 92.31 94 THR A C 1
ATOM 751 O O . THR A 1 94 ? 12.123 0.785 -29.772 1.00 92.31 94 THR A O 1
ATOM 754 N N . GLY A 1 95 ? 10.958 -0.695 -30.987 1.00 93.75 95 GLY A N 1
ATOM 755 C CA . GLY A 1 95 ? 11.291 -0.125 -32.293 1.00 93.75 95 GLY A CA 1
ATOM 756 C C . GLY A 1 95 ? 12.654 -0.546 -32.855 1.00 93.75 95 GLY A C 1
ATOM 757 O O . GLY A 1 95 ? 13.427 -1.271 -32.237 1.00 93.75 95 GLY A O 1
ATOM 758 N N . ALA A 1 96 ? 12.962 -0.050 -34.056 1.00 94.38 96 ALA A N 1
ATOM 759 C CA . ALA A 1 96 ? 14.066 -0.566 -34.869 1.00 94.38 96 ALA A CA 1
ATOM 760 C C . ALA A 1 96 ? 15.462 -0.416 -34.230 1.00 94.38 96 ALA A C 1
ATOM 762 O O . ALA A 1 96 ? 16.332 -1.253 -34.467 1.00 94.38 96 ALA A O 1
ATOM 763 N N . ARG A 1 97 ? 15.700 0.634 -33.424 1.00 92.12 97 ARG A N 1
ATOM 764 C CA . ARG A 1 97 ? 16.989 0.801 -32.724 1.00 92.12 97 ARG A CA 1
ATOM 765 C C . ARG A 1 97 ? 17.169 -0.253 -31.634 1.00 92.12 97 ARG A C 1
ATOM 767 O O . ARG A 1 97 ? 18.251 -0.827 -31.544 1.00 92.12 97 ARG A O 1
ATOM 774 N N . TRP A 1 98 ? 16.117 -0.514 -30.857 1.00 94.00 98 TRP A N 1
ATOM 775 C CA . TRP A 1 98 ? 16.108 -1.573 -29.852 1.00 94.00 98 TRP A CA 1
ATOM 776 C C . TRP A 1 98 ? 16.359 -2.939 -30.496 1.00 94.00 98 TRP A C 1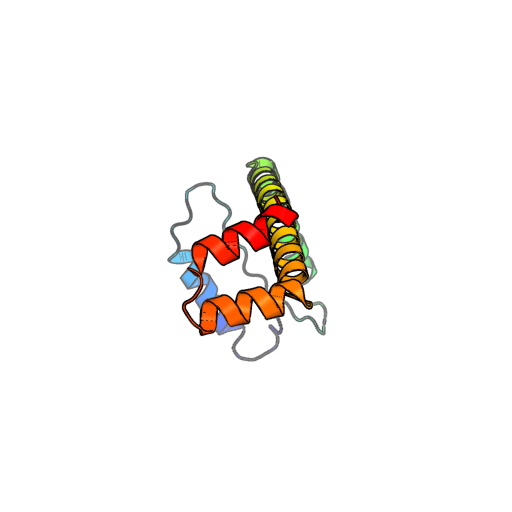
ATOM 778 O O . TRP A 1 98 ? 17.258 -3.652 -30.060 1.00 94.00 98 TRP A O 1
ATOM 788 N N . ASP A 1 99 ? 15.656 -3.257 -31.589 1.00 96.31 99 ASP A N 1
ATOM 789 C CA . ASP A 1 99 ? 15.831 -4.528 -32.305 1.00 96.31 99 ASP A CA 1
ATOM 790 C C . ASP A 1 99 ? 17.276 -4.711 -32.809 1.00 96.31 99 ASP A C 1
ATOM 792 O O . ASP A 1 99 ? 17.850 -5.796 -32.707 1.00 96.31 99 ASP A O 1
ATOM 796 N N . ALA A 1 100 ? 17.896 -3.645 -33.330 1.00 95.00 100 ALA A N 1
ATOM 797 C CA . ALA A 1 100 ? 19.287 -3.673 -33.782 1.00 95.00 100 ALA A CA 1
ATOM 798 C C . ALA A 1 100 ? 20.267 -3.942 -32.627 1.00 95.00 100 ALA A C 1
ATOM 800 O O . ALA A 1 100 ? 21.086 -4.856 -32.726 1.00 95.00 100 ALA A O 1
ATOM 801 N N . ILE A 1 101 ? 20.144 -3.207 -31.516 1.00 94.19 101 ILE A N 1
ATOM 802 C CA . ILE A 1 101 ? 20.987 -3.402 -30.325 1.00 94.19 101 ILE A CA 1
ATOM 803 C C . ILE A 1 101 ? 20.784 -4.799 -29.735 1.00 94.19 101 ILE A C 1
ATOM 805 O O . ILE A 1 101 ? 21.752 -5.468 -29.376 1.00 94.19 101 ILE A O 1
ATOM 809 N N . GLN A 1 102 ? 19.542 -5.278 -29.670 1.00 95.69 102 GLN A N 1
ATOM 810 C CA . GLN A 1 102 ? 19.240 -6.612 -29.166 1.00 95.69 102 GLN A CA 1
ATOM 811 C C . GLN A 1 102 ? 19.926 -7.695 -30.014 1.00 95.69 102 GLN A C 1
ATOM 813 O O . GLN A 1 102 ? 20.490 -8.639 -29.460 1.00 95.69 102 GLN A O 1
ATOM 818 N N . ASN A 1 103 ? 19.949 -7.541 -31.341 1.00 97.25 103 ASN A N 1
ATOM 819 C CA . ASN A 1 103 ? 20.667 -8.454 -32.233 1.00 97.25 103 ASN A CA 1
ATOM 820 C C . ASN A 1 103 ? 22.194 -8.388 -32.048 1.00 97.25 103 ASN A C 1
ATOM 822 O O . ASN A 1 103 ? 22.852 -9.431 -32.045 1.00 97.25 103 ASN A O 1
ATOM 826 N N . GLU A 1 104 ? 22.770 -7.196 -31.859 1.00 96.81 104 GLU A N 1
ATOM 827 C CA . GLU A 1 104 ? 24.202 -7.023 -31.551 1.00 96.81 104 GLU A CA 1
ATOM 828 C C . GLU A 1 104 ? 24.589 -7.741 -30.246 1.00 96.81 104 GLU A C 1
ATOM 830 O O . GLU A 1 104 ? 25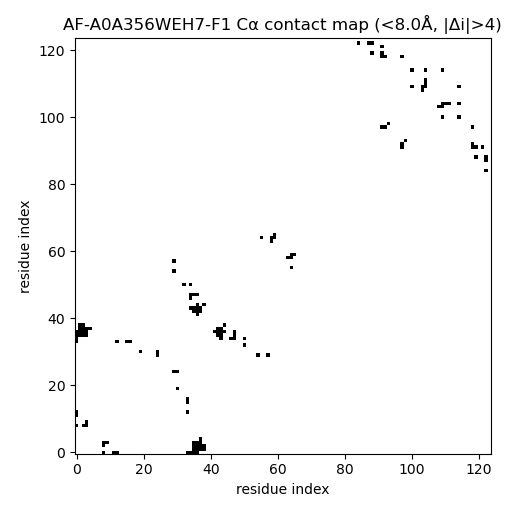.596 -8.449 -30.199 1.00 96.81 104 GLU A O 1
ATOM 835 N N . VAL A 1 105 ? 23.756 -7.632 -29.205 1.00 96.94 105 VAL A N 1
ATOM 836 C CA . VAL A 1 105 ? 23.978 -8.311 -27.919 1.00 96.94 105 VAL A CA 1
ATOM 837 C C . VAL A 1 105 ? 23.848 -9.831 -28.061 1.00 96.94 105 VAL A C 1
ATOM 839 O O . VAL A 1 105 ? 24.727 -10.570 -27.621 1.00 96.94 105 VAL A O 1
ATOM 842 N N . LEU A 1 106 ? 22.796 -10.327 -28.724 1.00 96.94 106 LEU A N 1
ATOM 843 C CA . LEU A 1 106 ? 22.598 -11.768 -28.951 1.00 96.94 106 LEU A CA 1
ATOM 844 C C . LEU A 1 106 ? 23.731 -12.394 -29.780 1.00 96.94 106 LEU A C 1
ATOM 846 O O . LEU A 1 106 ? 24.111 -13.544 -29.554 1.00 96.94 106 LEU A O 1
ATOM 850 N N . SER A 1 107 ? 24.306 -11.635 -30.713 1.00 97.56 107 SER A N 1
ATOM 851 C CA . SER A 1 107 ? 25.467 -12.054 -31.507 1.00 97.56 107 SER A CA 1
ATOM 852 C C . SER A 1 107 ? 26.813 -11.843 -30.805 1.00 97.56 107 SER A C 1
ATOM 854 O O . SER A 1 107 ? 27.847 -12.134 -31.400 1.00 97.56 107 SER A O 1
ATOM 856 N N . HIS A 1 108 ? 26.813 -11.404 -29.539 1.00 95.12 108 HIS A N 1
ATOM 857 C CA . HIS A 1 108 ? 28.012 -11.143 -28.732 1.00 95.12 108 HIS A CA 1
ATOM 858 C C . HIS A 1 108 ? 28.945 -10.082 -29.343 1.00 95.12 108 HIS A C 1
ATOM 860 O O . HIS A 1 108 ? 30.135 -10.036 -29.036 1.00 95.12 108 HIS A O 1
ATOM 866 N N . LEU A 1 109 ? 28.410 -9.218 -30.210 1.00 94.75 109 LEU A N 1
ATOM 867 C CA . LEU A 1 109 ? 29.136 -8.092 -30.802 1.00 94.75 109 LEU A CA 1
ATOM 868 C C . LEU A 1 109 ? 29.156 -6.874 -29.877 1.00 94.75 109 LEU A C 1
ATOM 870 O O . LEU A 1 109 ? 29.947 -5.955 -30.087 1.00 94.75 109 LEU A O 1
ATOM 874 N N . ARG A 1 110 ? 28.294 -6.871 -28.858 1.00 93.19 110 ARG A N 1
ATOM 875 C CA . ARG A 1 110 ? 28.174 -5.795 -27.885 1.00 93.19 110 ARG A CA 1
ATOM 876 C C . ARG A 1 110 ? 27.883 -6.332 -26.491 1.00 93.19 110 ARG A C 1
ATOM 878 O O . ARG A 1 110 ? 27.108 -7.275 -26.337 1.00 93.19 110 ARG A O 1
ATOM 885 N N . ASP A 1 111 ? 28.488 -5.702 -25.491 1.00 96.19 111 ASP A N 1
ATOM 886 C CA . ASP A 1 111 ? 28.226 -6.006 -24.090 1.00 96.19 111 ASP A CA 1
ATOM 887 C C . ASP A 1 111 ? 26.811 -5.539 -23.669 1.00 96.19 111 ASP A C 1
ATOM 889 O O . ASP A 1 111 ? 26.392 -4.434 -24.038 1.00 96.19 111 ASP A O 1
ATOM 893 N N . PRO A 1 112 ? 26.052 -6.349 -22.905 1.00 94.38 112 PRO A N 1
ATOM 894 C CA . PRO A 1 112 ? 24.717 -5.979 -22.438 1.00 94.38 112 PRO A CA 1
ATOM 895 C C . PRO A 1 112 ? 24.650 -4.698 -21.592 1.00 94.38 112 PRO A C 1
ATOM 897 O O . PRO A 1 112 ? 23.633 -4.007 -21.650 1.00 94.38 112 PRO A O 1
ATOM 900 N N . LEU A 1 113 ? 25.681 -4.376 -20.803 1.00 93.88 113 LEU A N 1
ATOM 901 C CA . LEU A 1 113 ? 25.694 -3.177 -19.960 1.00 93.88 113 LEU A CA 1
ATOM 902 C C . LEU A 1 113 ? 25.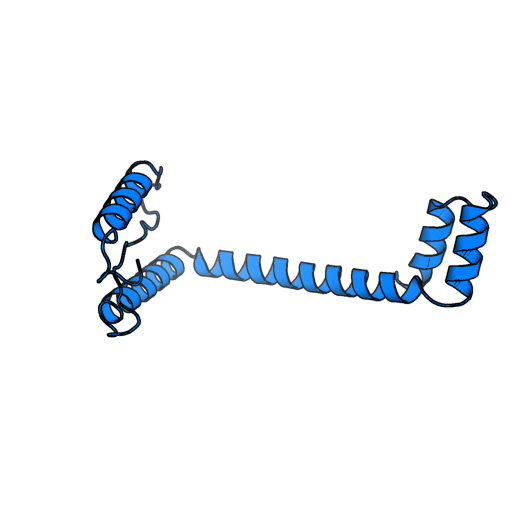881 -1.923 -20.815 1.00 93.88 113 LEU A C 1
ATOM 904 O O . LEU A 1 113 ? 25.086 -0.995 -20.706 1.00 93.88 113 LEU A O 1
ATOM 908 N N . ASP A 1 114 ? 26.830 -1.946 -21.753 1.00 94.19 114 ASP A N 1
ATOM 909 C CA . ASP A 1 114 ? 27.045 -0.844 -22.703 1.00 94.19 114 ASP A CA 1
ATOM 910 C C . ASP A 1 114 ? 25.822 -0.607 -23.608 1.00 94.19 114 ASP A C 1
ATOM 912 O O . ASP A 1 114 ? 25.551 0.511 -24.057 1.00 94.19 114 ASP A O 1
ATOM 916 N N . ALA A 1 115 ? 25.092 -1.676 -23.940 1.00 92.50 115 ALA A N 1
ATOM 917 C CA . ALA A 1 115 ? 23.825 -1.591 -24.657 1.00 92.50 115 ALA A CA 1
ATOM 918 C C . ALA A 1 115 ? 22.733 -0.928 -23.802 1.00 92.50 115 ALA A C 1
ATOM 920 O O . ALA A 1 115 ? 22.018 -0.057 -24.297 1.00 92.50 115 ALA A O 1
ATOM 921 N N . ALA A 1 116 ? 22.618 -1.304 -22.525 1.00 91.88 116 ALA A N 1
ATOM 922 C CA . ALA A 1 116 ? 21.655 -0.710 -21.603 1.00 91.88 116 ALA A CA 1
ATOM 923 C C . ALA A 1 116 ? 21.937 0.780 -21.352 1.00 91.88 116 ALA A C 1
ATOM 925 O O . ALA A 1 116 ? 21.004 1.580 -21.412 1.00 91.88 116 ALA A O 1
ATOM 926 N N . ASP A 1 117 ? 23.200 1.163 -21.149 1.00 92.19 117 ASP A N 1
ATOM 927 C CA . ASP A 1 117 ? 23.600 2.559 -20.941 1.00 92.19 117 ASP A CA 1
ATOM 928 C C . ASP A 1 117 ? 23.243 3.441 -22.146 1.00 92.19 117 ASP A C 1
ATOM 930 O O . ASP A 1 117 ? 22.728 4.548 -21.971 1.00 92.19 117 ASP A O 1
ATOM 934 N N . GLU A 1 118 ? 23.419 2.944 -23.377 1.00 89.62 118 GLU A N 1
ATOM 935 C CA . GLU A 1 118 ? 22.968 3.676 -24.566 1.00 89.62 118 GLU A CA 1
ATOM 936 C C . GLU A 1 118 ? 21.444 3.847 -24.587 1.00 89.62 118 GLU A C 1
ATOM 938 O O . GLU A 1 118 ? 20.952 4.948 -24.843 1.00 89.62 118 GLU A O 1
ATOM 943 N N . MET A 1 119 ? 20.685 2.784 -24.303 1.00 88.88 119 MET A N 1
ATOM 944 C CA . MET A 1 119 ? 19.220 2.861 -24.309 1.00 88.88 119 MET A CA 1
ATOM 945 C C . MET A 1 119 ? 18.689 3.813 -23.229 1.00 88.88 119 MET A C 1
ATOM 947 O O . MET A 1 119 ? 17.706 4.524 -23.452 1.00 88.88 119 MET A O 1
ATOM 951 N N . LEU A 1 120 ? 19.352 3.861 -22.072 1.00 88.75 120 LEU A N 1
ATOM 952 C CA . LEU A 1 120 ? 18.990 4.726 -20.950 1.00 88.75 120 LEU A CA 1
ATOM 953 C C . LEU A 1 120 ? 19.424 6.186 -21.143 1.00 88.75 120 LEU A C 1
ATOM 955 O O . LEU A 1 120 ? 18.802 7.072 -20.555 1.00 88.75 120 LEU A O 1
ATOM 959 N N . ALA A 1 121 ? 20.411 6.472 -21.999 1.00 85.62 121 ALA A N 1
ATOM 960 C CA . ALA A 1 121 ? 20.845 7.842 -22.296 1.00 85.62 121 ALA A CA 1
ATOM 961 C C . ALA A 1 121 ? 19.732 8.725 -22.902 1.00 85.62 121 ALA A C 1
ATOM 963 O O . ALA A 1 121 ? 19.811 9.946 -22.845 1.00 85.62 121 ALA A O 1
ATOM 964 N N . GLY A 1 122 ? 18.675 8.129 -23.470 1.00 71.12 122 GLY A N 1
ATOM 965 C CA . GLY A 1 122 ? 17.481 8.848 -23.944 1.00 71.12 122 GLY A CA 1
ATOM 966 C C . GLY A 1 122 ? 16.415 9.121 -22.868 1.00 71.12 122 GLY A C 1
ATOM 967 O O . GLY A 1 122 ? 15.326 9.617 -23.190 1.00 71.12 122 GLY A O 1
ATOM 968 N N . ILE A 1 123 ? 16.683 8.736 -21.616 1.00 74.50 123 ILE A N 1
ATOM 969 C CA . ILE A 1 123 ? 15.752 8.781 -20.477 1.00 74.50 123 ILE A CA 1
ATOM 970 C C . ILE A 1 123 ? 16.273 9.667 -19.340 1.00 74.50 123 ILE A C 1
ATOM 972 O O . ILE A 1 123 ? 15.464 10.358 -18.717 1.00 74.50 123 ILE A O 1
ATOM 976 N N . LEU A 1 124 ? 17.579 9.608 -19.059 1.00 64.31 124 LEU A N 1
ATOM 977 C CA . LEU A 1 124 ? 18.270 10.370 -18.008 1.00 64.31 124 LEU A CA 1
ATOM 978 C C . LEU A 1 124 ? 18.724 11.747 -18.505 1.00 64.31 124 LEU A C 1
ATO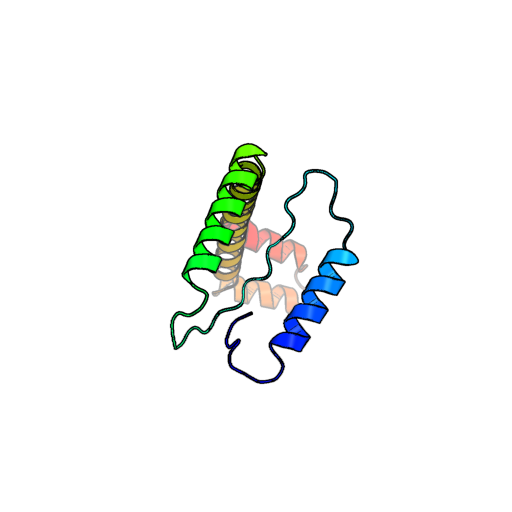M 980 O O . LEU A 1 124 ? 18.618 12.702 -17.702 1.00 64.31 124 LEU A O 1
#

Radius of gyration: 26.63 Å; Cα contacts (8 Å, |Δi|>4): 72; chains: 1; bounding box: 57×33×63 Å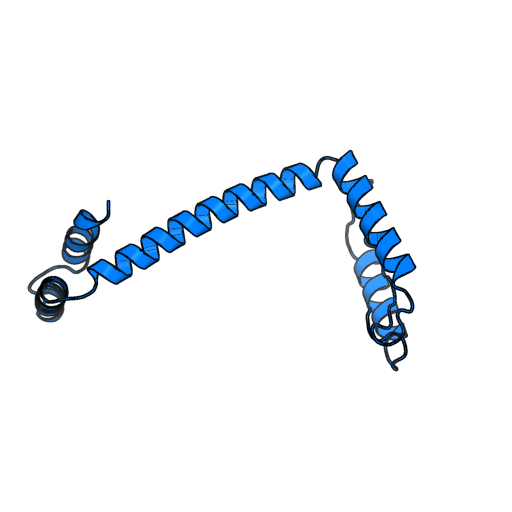

Solvent-accessible surface area (backbone atoms only — not comparable to full-atom values): 7221 Å² total; per-residue (Å²): 79,73,51,46,88,42,92,60,38,71,56,56,49,52,53,52,51,50,53,57,69,73,44,91,72,56,92,91,55,90,76,86,81,89,47,54,23,25,80,90,79,52,46,42,49,69,61,43,50,51,52,52,51,53,50,50,51,51,30,54,76,72,45,52,48,58,54,56,49,53,52,47,52,56,50,49,55,47,52,52,52,53,48,50,52,51,53,53,53,54,59,54,70,47,62,73,69,36,55,51,53,52,51,36,36,77,68,66,76,39,59,67,65,68,52,48,54,58,58,44,64,83,76,113